Protein AF-A0A354X3B5-F1 (afdb_monomer_lite)

pLDDT: mean 83.53, std 15.25, range [46.75, 98.19]

Sequence (104 aa):
GGLPRVTELFEARNPSNPAVVAEIDGEVSFGKIKRGNQEIMITSKIGEVKKYLVPLSKQILVQENDFIRAGMPLSDGAITPADILAIMGPTAVQEYIVNEVQDV

Radius of gyration: 14.99 Å; chains: 1; bounding box: 32×28×41 Å

Foldseek 3Di:
DPPPQLVCLVVLDDFPFAFDFALAWAFWDWDDQDPQWTWIWGADPVGDIDIDTHHPVWAAPDDGGDTDGGGHTRTDDHHGLVSCCNRVNDVSSVVVSVVSVVVD

Secondary structure (DSSP, 8-state):
--HHHHHHHHTTPPPSSBPPB-SS-EEEEEEEEETTEEEEEEE-TTS-EEEEEEETTSPB---TT-EE-TT-BSBSSBPPHHHHHHHH-HHHHHHHHHHHHHT-

Structure (mmCIF, N/CA/C/O backbone):
data_AF-A0A354X3B5-F1
#
_entry.id   AF-A0A354X3B5-F1
#
loop_
_atom_site.group_PDB
_atom_site.id
_atom_site.type_symbol
_atom_site.label_atom_id
_atom_site.label_alt_id
_atom_site.label_comp_id
_atom_site.label_asym_id
_atom_site.label_entity_id
_atom_site.label_seq_id
_atom_site.pdbx_PDB_ins_code
_atom_site.Cartn_x
_atom_site.Cartn_y
_atom_site.Cartn_z
_atom_site.occupancy
_atom_site.B_iso_or_equiv
_atom_site.auth_seq_id
_atom_site.auth_comp_id
_atom_site.auth_asym_id
_atom_site.auth_atom_id
_atom_site.pdbx_PDB_model_num
ATOM 1 N N . GLY A 1 1 ? 12.916 1.325 -27.350 1.00 46.75 1 GLY A N 1
ATOM 2 C CA . GLY A 1 1 ? 14.194 0.754 -26.880 1.00 46.75 1 GLY A CA 1
ATOM 3 C C . GLY A 1 1 ? 13.881 -0.106 -25.682 1.00 46.75 1 GLY A C 1
ATOM 4 O O . GLY A 1 1 ? 13.621 0.454 -24.633 1.00 46.75 1 GLY A O 1
ATOM 5 N N . GLY A 1 2 ? 13.772 -1.422 -25.882 1.00 53.47 2 GLY A N 1
ATOM 6 C CA . GLY A 1 2 ? 12.956 -2.293 -25.020 1.00 53.47 2 GLY A CA 1
ATOM 7 C C . GLY A 1 2 ? 13.672 -3.462 -24.337 1.00 53.47 2 GLY A C 1
ATOM 8 O O . GLY A 1 2 ? 13.062 -4.153 -23.536 1.00 53.47 2 GLY A O 1
ATOM 9 N N . LEU A 1 3 ? 14.965 -3.689 -24.596 1.00 53.75 3 LEU A N 1
ATOM 10 C CA . LEU A 1 3 ? 15.687 -4.824 -24.000 1.00 53.75 3 LEU A CA 1
ATOM 11 C C . LEU A 1 3 ? 15.942 -4.753 -22.474 1.00 53.75 3 LEU A C 1
ATOM 13 O O . LEU A 1 3 ? 15.973 -5.819 -21.869 1.00 53.75 3 LEU A O 1
ATOM 17 N N . PRO A 1 4 ? 16.118 -3.588 -21.811 1.00 56.62 4 PRO A N 1
ATOM 18 C CA . PRO A 1 4 ? 16.422 -3.572 -20.374 1.00 56.62 4 PRO A CA 1
ATOM 19 C C . PRO A 1 4 ? 15.265 -4.053 -19.483 1.00 56.62 4 PRO A C 1
ATOM 21 O O . PRO A 1 4 ? 15.504 -4.771 -18.518 1.00 56.62 4 PRO A O 1
ATOM 24 N N . ARG A 1 5 ? 14.015 -3.706 -19.829 1.00 57.25 5 ARG A N 1
ATOM 25 C CA . ARG A 1 5 ? 12.820 -4.041 -19.030 1.00 57.25 5 ARG A CA 1
ATOM 26 C C . ARG A 1 5 ? 12.466 -5.526 -19.067 1.00 57.25 5 ARG A C 1
ATOM 28 O O . ARG A 1 5 ? 12.099 -6.091 -18.044 1.00 57.25 5 ARG A O 1
ATOM 35 N N . VAL A 1 6 ? 12.622 -6.169 -20.228 1.00 55.69 6 VAL A N 1
ATOM 36 C CA . VAL A 1 6 ? 12.363 -7.611 -20.373 1.00 55.69 6 VAL A CA 1
ATOM 37 C C . VAL A 1 6 ? 13.306 -8.416 -19.471 1.00 55.69 6 VAL A C 1
ATOM 39 O O . VAL A 1 6 ? 12.876 -9.365 -18.823 1.00 55.69 6 VAL A O 1
ATOM 42 N N . THR A 1 7 ? 14.570 -8.008 -19.347 1.00 55.38 7 THR A N 1
ATOM 43 C CA . THR A 1 7 ? 15.532 -8.672 -18.454 1.00 55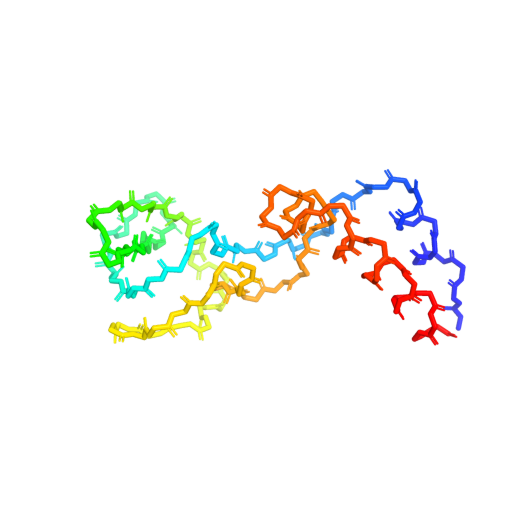.38 7 THR A CA 1
ATOM 44 C C . THR A 1 7 ? 15.170 -8.496 -16.974 1.00 55.38 7 THR A C 1
ATOM 46 O O . THR A 1 7 ? 15.297 -9.443 -16.206 1.00 55.38 7 THR A O 1
ATOM 49 N N . GLU A 1 8 ? 14.656 -7.332 -16.560 1.00 57.28 8 GLU A N 1
ATOM 50 C CA . GLU A 1 8 ? 14.208 -7.096 -15.174 1.00 57.28 8 GLU A CA 1
ATOM 51 C C . GLU A 1 8 ? 13.001 -7.968 -14.780 1.00 57.28 8 GLU A C 1
ATOM 53 O O . GLU A 1 8 ? 12.971 -8.494 -13.664 1.00 57.28 8 GLU A O 1
ATOM 58 N N . LEU A 1 9 ? 12.059 -8.187 -15.710 1.00 58.31 9 LEU A N 1
ATOM 59 C CA . LEU A 1 9 ? 10.908 -9.087 -15.536 1.00 58.31 9 LEU A CA 1
ATOM 60 C C . LEU A 1 9 ? 11.333 -10.551 -15.363 1.00 58.31 9 LEU A C 1
ATOM 62 O O . LEU A 1 9 ? 10.798 -11.249 -14.503 1.00 58.31 9 LEU A O 1
ATOM 66 N N . PHE A 1 10 ? 12.310 -11.013 -16.150 1.00 55.53 10 PHE A N 1
ATOM 67 C CA . PHE A 1 10 ? 12.802 -12.395 -16.092 1.00 55.53 10 PHE A CA 1
ATOM 68 C C . PHE A 1 10 ? 13.780 -12.656 -14.933 1.00 55.53 10 PHE A C 1
ATOM 70 O O . PHE A 1 10 ? 13.884 -13.795 -14.481 1.00 55.53 10 PHE A O 1
ATOM 77 N N . GLU A 1 11 ? 14.465 -11.630 -14.416 1.00 60.28 11 GLU A N 1
ATOM 78 C CA . GLU A 1 11 ? 15.336 -11.744 -13.234 1.00 60.28 11 GLU A CA 1
ATOM 79 C C . GLU A 1 11 ? 14.592 -11.566 -11.895 1.00 60.28 11 GLU A C 1
ATOM 81 O O . GLU A 1 11 ? 15.212 -11.702 -10.839 1.00 60.28 11 GLU A O 1
ATOM 86 N N . ALA A 1 12 ? 13.285 -11.259 -11.913 1.00 55.16 12 ALA A N 1
ATOM 87 C CA . ALA A 1 12 ? 12.482 -10.944 -10.724 1.00 55.16 12 ALA A CA 1
ATOM 88 C C . ALA A 1 12 ? 13.124 -9.860 -9.831 1.00 55.16 12 ALA A C 1
ATOM 90 O O . ALA A 1 12 ? 13.033 -9.903 -8.599 1.00 55.16 12 ALA A O 1
ATOM 91 N N . ARG A 1 13 ? 13.816 -8.886 -10.439 1.00 62.44 13 ARG A N 1
ATOM 92 C CA . ARG A 1 13 ? 14.450 -7.804 -9.680 1.00 62.44 13 ARG A CA 1
ATOM 93 C C . ARG A 1 13 ? 13.382 -6.890 -9.101 1.00 62.44 13 ARG A C 1
ATOM 95 O O . ARG A 1 13 ? 12.494 -6.431 -9.812 1.00 62.44 13 ARG A O 1
ATOM 102 N N . ASN A 1 14 ? 13.505 -6.580 -7.811 1.00 59.78 14 ASN A N 1
ATOM 103 C CA . ASN A 1 14 ? 12.633 -5.591 -7.192 1.00 59.78 14 ASN A CA 1
ATOM 104 C C . ASN A 1 14 ? 12.797 -4.236 -7.902 1.00 59.78 14 ASN A C 1
ATOM 106 O O . ASN A 1 14 ? 13.934 -3.779 -8.070 1.00 59.78 14 ASN A O 1
ATOM 110 N N . PRO A 1 15 ? 11.692 -3.573 -8.287 1.00 63.38 15 PRO A N 1
ATOM 111 C CA . PRO A 1 15 ? 11.751 -2.241 -8.867 1.00 63.38 15 PRO A CA 1
ATOM 112 C C . PRO A 1 15 ? 12.420 -1.274 -7.886 1.00 63.38 15 PRO A C 1
ATOM 114 O O . PRO A 1 15 ? 12.292 -1.416 -6.670 1.00 63.38 15 PRO A O 1
ATOM 117 N N . SER A 1 16 ? 13.113 -0.252 -8.399 1.00 72.69 16 SER A N 1
ATOM 118 C CA . SER A 1 16 ? 13.827 0.719 -7.551 1.00 72.69 16 SER A CA 1
ATOM 119 C C . SER A 1 16 ? 12.901 1.496 -6.603 1.00 72.69 16 SER A C 1
ATOM 121 O O . SER A 1 16 ? 13.361 2.015 -5.589 1.00 72.69 16 SER A O 1
ATOM 123 N N . ASN A 1 17 ? 11.601 1.561 -6.915 1.00 82.50 17 ASN A N 1
ATOM 124 C CA . ASN A 1 17 ? 10.565 2.155 -6.073 1.00 82.50 17 ASN A CA 1
ATOM 125 C C . ASN A 1 17 ? 9.309 1.247 -6.030 1.00 82.50 17 ASN A C 1
ATOM 127 O O . ASN A 1 17 ? 8.393 1.453 -6.829 1.00 82.50 17 ASN A O 1
ATOM 131 N N . PRO A 1 18 ? 9.249 0.236 -5.139 1.00 86.75 18 PRO A N 1
ATOM 132 C CA . PRO A 1 18 ? 8.128 -0.707 -5.074 1.00 86.75 18 PRO A CA 1
ATOM 133 C C . PRO A 1 18 ? 6.926 -0.113 -4.333 1.00 86.75 18 PRO A C 1
ATOM 135 O O . PRO A 1 18 ? 7.089 0.411 -3.231 1.00 86.75 18 PRO A O 1
ATOM 138 N N . ALA A 1 19 ? 5.725 -0.184 -4.896 1.00 92.81 19 ALA A N 1
ATOM 139 C CA . ALA A 1 19 ? 4.510 0.253 -4.208 1.00 92.81 19 ALA A CA 1
ATOM 140 C C . ALA A 1 19 ? 4.227 -0.615 -2.972 1.00 92.81 19 ALA A C 1
ATOM 142 O O . ALA A 1 19 ? 4.484 -1.815 -2.976 1.00 92.81 19 ALA A O 1
ATOM 143 N N . VAL A 1 20 ? 3.664 -0.017 -1.920 1.00 94.50 20 VAL A N 1
ATOM 144 C CA . VAL A 1 20 ? 3.064 -0.794 -0.827 1.00 94.50 20 VAL A CA 1
ATOM 145 C C . VAL A 1 20 ? 1.670 -1.212 -1.273 1.00 94.50 20 VAL A C 1
ATOM 147 O O . VAL A 1 20 ? 0.902 -0.361 -1.713 1.00 94.50 20 VAL A O 1
ATOM 150 N N . VAL A 1 21 ? 1.343 -2.498 -1.183 1.00 94.94 21 VAL A N 1
ATOM 151 C CA . VAL A 1 21 ? 0.123 -3.068 -1.774 1.00 94.94 21 VAL A CA 1
ATOM 152 C C . VAL A 1 21 ? -0.741 -3.694 -0.684 1.00 94.94 21 VAL A C 1
ATOM 154 O O . VAL A 1 21 ? -0.232 -4.290 0.263 1.00 94.94 21 VAL A O 1
ATOM 157 N N . ALA A 1 22 ? -2.056 -3.540 -0.807 1.00 95.38 22 ALA A N 1
ATOM 158 C CA . ALA A 1 22 ? -3.019 -4.172 0.079 1.00 95.38 22 ALA A CA 1
ATOM 159 C C . ALA A 1 22 ? -3.020 -5.694 -0.109 1.00 95.38 22 ALA A C 1
ATOM 161 O O . ALA A 1 22 ? -3.273 -6.185 -1.203 1.00 95.38 22 ALA A O 1
ATOM 162 N N . GLU A 1 23 ? -2.809 -6.453 0.962 1.00 93.56 23 GLU A N 1
ATOM 163 C CA . GLU A 1 23 ? -2.869 -7.920 0.930 1.00 93.56 23 GLU A CA 1
ATOM 164 C C . GLU A 1 23 ? -4.282 -8.475 1.163 1.00 93.56 23 GLU A C 1
ATOM 166 O O . GLU A 1 23 ? -4.508 -9.666 0.973 1.00 93.56 23 GLU A O 1
ATOM 171 N N . ILE A 1 24 ? -5.216 -7.647 1.638 1.00 93.31 24 ILE A N 1
ATOM 172 C CA . ILE A 1 24 ? -6.594 -8.047 1.947 1.00 93.31 24 ILE A CA 1
ATOM 173 C C . ILE A 1 24 ? -7.585 -6.989 1.473 1.00 93.31 24 ILE A C 1
ATOM 175 O O . ILE A 1 24 ? -7.254 -5.806 1.393 1.00 93.31 24 ILE A O 1
ATOM 179 N N . ASP A 1 25 ? -8.814 -7.430 1.221 1.00 95.06 25 ASP A N 1
ATOM 180 C CA . ASP A 1 25 ? -9.954 -6.544 1.015 1.00 95.06 25 ASP A CA 1
ATOM 181 C C . ASP A 1 25 ? -10.376 -5.908 2.343 1.00 95.06 25 ASP A C 1
ATOM 183 O O . ASP A 1 25 ? -10.458 -6.593 3.370 1.00 95.06 25 ASP A O 1
ATOM 187 N N . GLY A 1 26 ? -10.729 -4.625 2.325 1.00 96.88 26 GLY A N 1
ATOM 188 C CA . GLY A 1 26 ? -11.253 -3.979 3.520 1.00 96.88 26 GLY A CA 1
ATOM 189 C C . GLY A 1 26 ? -11.299 -2.463 3.468 1.00 96.88 26 GLY A C 1
ATOM 190 O O . GLY A 1 26 ? -11.058 -1.840 2.437 1.00 96.88 26 GLY A O 1
ATOM 191 N N . GLU A 1 27 ? -11.633 -1.894 4.618 1.00 98.12 27 GLU A N 1
ATOM 192 C CA . GLU A 1 27 ? -11.722 -0.456 4.842 1.00 98.12 27 GLU A CA 1
ATOM 193 C C . GLU A 1 27 ? -10.402 0.092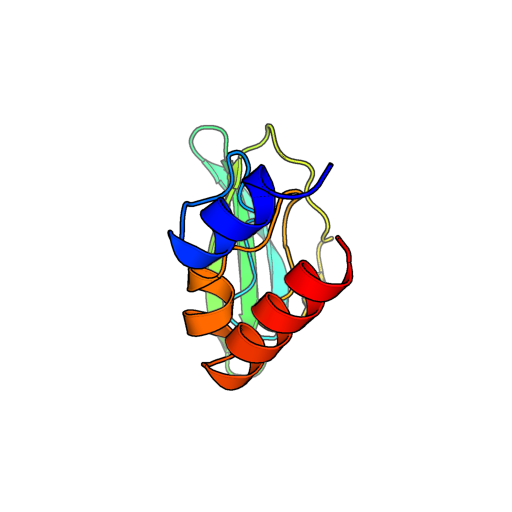 5.390 1.00 98.12 27 GLU A C 1
ATOM 195 O O . GLU A 1 27 ? -9.795 -0.495 6.295 1.00 98.12 27 GLU A O 1
ATOM 200 N N . VAL A 1 28 ? -9.954 1.207 4.821 1.00 98.19 28 VAL A N 1
ATOM 201 C CA . VAL A 1 28 ? -8.702 1.882 5.165 1.00 98.19 28 VAL A CA 1
ATOM 202 C C . VAL A 1 28 ? -8.877 2.749 6.407 1.00 98.19 28 VAL A C 1
ATOM 204 O O . VAL A 1 28 ? -9.816 3.531 6.509 1.00 98.19 28 VAL A O 1
ATOM 207 N N . SER A 1 29 ? -7.908 2.680 7.316 1.00 97.88 29 SER A N 1
ATOM 208 C CA . SER A 1 29 ? -7.760 3.625 8.425 1.00 97.88 29 SER A CA 1
ATOM 209 C C . SER A 1 29 ? -6.304 4.017 8.644 1.00 97.88 29 SER A C 1
ATOM 211 O O . SER A 1 29 ? -5.390 3.218 8.409 1.00 97.88 29 SER A O 1
ATOM 213 N N . PHE A 1 30 ? -6.059 5.243 9.097 1.00 97.19 30 PHE A N 1
ATOM 214 C CA . PHE A 1 30 ? -4.705 5.744 9.310 1.00 97.19 30 PHE A CA 1
ATOM 215 C C . PHE A 1 30 ? -4.291 5.622 10.779 1.00 97.19 30 PHE A C 1
ATOM 217 O O . PHE A 1 30 ? -4.963 6.057 11.714 1.00 97.19 30 PHE A O 1
ATOM 224 N N . GLY A 1 31 ? -3.128 5.013 10.990 1.00 94.88 31 GLY A N 1
ATOM 225 C CA . GLY A 1 31 ? -2.471 4.923 12.285 1.00 94.88 31 GLY A CA 1
ATOM 226 C C . GLY A 1 31 ? -1.539 6.105 12.561 1.00 94.88 31 GLY A C 1
ATOM 227 O O . GLY A 1 31 ? -1.556 7.146 11.903 1.00 94.88 31 GLY A O 1
ATOM 228 N N . LYS A 1 32 ? -0.674 5.937 13.564 1.00 94.75 32 LYS A N 1
ATOM 229 C CA . LYS A 1 32 ? 0.332 6.952 13.912 1.00 94.75 32 LYS A CA 1
ATOM 230 C C . LYS A 1 32 ? 1.540 6.865 12.985 1.00 94.75 32 LYS A C 1
ATOM 232 O O . LYS A 1 32 ? 1.940 5.777 12.577 1.00 94.75 32 LYS A O 1
ATOM 237 N N . ILE A 1 33 ? 2.202 7.999 12.773 1.00 95.56 33 ILE A N 1
ATOM 238 C CA . ILE A 1 33 ? 3.515 8.026 12.127 1.00 95.56 33 ILE A CA 1
ATOM 239 C C . ILE A 1 33 ? 4.537 7.316 13.026 1.00 95.56 33 ILE A C 1
ATOM 241 O O . ILE A 1 33 ? 4.697 7.651 14.203 1.00 95.56 33 ILE A O 1
ATOM 245 N N . LYS A 1 34 ? 5.253 6.339 12.465 1.00 93.56 34 LYS A N 1
ATOM 246 C CA . LYS A 1 34 ? 6.288 5.545 13.136 1.00 93.56 34 LYS A CA 1
ATOM 247 C C . LYS A 1 34 ? 7.573 5.581 12.323 1.00 93.56 34 LYS A C 1
ATOM 249 O O . LYS A 1 34 ? 7.638 5.036 11.225 1.00 93.56 34 LYS A O 1
ATOM 254 N N . ARG A 1 35 ? 8.621 6.189 12.892 1.00 93.06 35 ARG A N 1
ATOM 255 C CA . ARG A 1 35 ? 9.977 6.220 12.306 1.00 93.06 35 ARG A CA 1
ATOM 256 C C . ARG A 1 35 ? 9.989 6.684 10.836 1.00 93.06 35 ARG A C 1
ATOM 258 O O . ARG A 1 35 ? 10.627 6.059 10.001 1.00 93.06 35 ARG A O 1
ATOM 265 N N . GLY A 1 36 ? 9.250 7.751 10.527 1.00 93.56 36 GLY A N 1
ATOM 266 C CA . GLY A 1 36 ? 9.171 8.303 9.167 1.00 93.56 36 GLY A CA 1
ATOM 267 C C . GLY A 1 36 ? 8.223 7.566 8.214 1.00 93.56 36 GLY A C 1
ATOM 268 O O . GLY A 1 36 ? 8.191 7.895 7.033 1.00 93.56 36 GLY A O 1
ATOM 269 N N . ASN A 1 37 ? 7.437 6.609 8.713 1.00 96.25 37 ASN A N 1
ATOM 270 C CA . ASN A 1 37 ? 6.397 5.927 7.947 1.00 96.25 37 ASN A CA 1
ATOM 271 C C . ASN A 1 37 ? 5.016 6.286 8.491 1.00 96.25 37 ASN A C 1
ATOM 273 O O . ASN A 1 37 ? 4.821 6.301 9.708 1.00 96.25 37 ASN A O 1
ATOM 277 N N . GLN A 1 38 ? 4.062 6.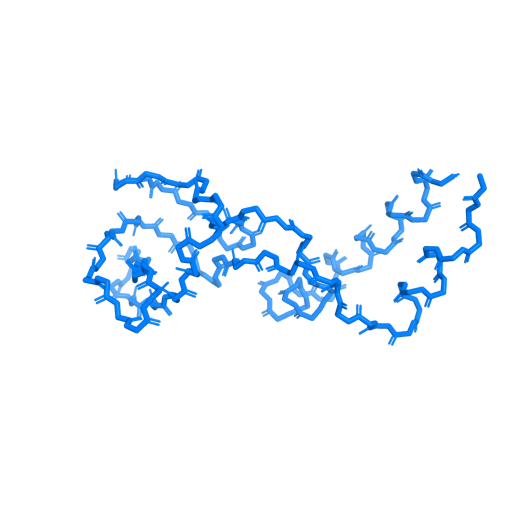524 7.603 1.00 97.12 38 GLN A N 1
ATOM 278 C CA . GLN A 1 38 ? 2.644 6.550 7.917 1.00 97.12 38 GLN A CA 1
ATOM 279 C C . GLN A 1 38 ? 2.144 5.108 8.068 1.00 97.12 38 GLN A C 1
ATOM 281 O O . GLN A 1 38 ? 2.336 4.280 7.179 1.00 97.12 38 GLN A O 1
ATOM 286 N N . GLU A 1 39 ? 1.523 4.790 9.203 1.00 97.56 39 GLU A N 1
ATOM 287 C CA . GLU A 1 39 ? 0.836 3.509 9.381 1.00 97.56 39 GLU A CA 1
ATOM 288 C C . GLU A 1 39 ? -0.532 3.584 8.695 1.00 97.56 39 GLU A C 1
ATOM 290 O O . GLU A 1 39 ? -1.302 4.510 8.954 1.00 97.56 39 GLU A O 1
ATOM 295 N N . ILE A 1 40 ? -0.821 2.619 7.827 1.00 97.75 40 ILE A N 1
ATOM 296 C CA . ILE A 1 40 ? -2.125 2.412 7.192 1.00 97.75 40 ILE A CA 1
ATOM 297 C C . ILE A 1 40 ? -2.622 1.036 7.627 1.00 97.75 40 ILE A C 1
ATOM 299 O O . ILE A 1 40 ? -1.856 0.074 7.634 1.00 97.75 40 ILE A O 1
ATOM 303 N N . MET A 1 41 ? -3.882 0.928 8.021 1.00 97.88 41 MET A N 1
ATOM 304 C CA . MET A 1 41 ? -4.504 -0.323 8.441 1.00 97.88 41 MET A CA 1
ATOM 305 C C . MET A 1 41 ? -5.696 -0.624 7.545 1.00 97.88 41 MET A C 1
ATOM 307 O O . MET A 1 41 ? -6.510 0.258 7.291 1.00 97.88 41 MET A O 1
ATOM 311 N N . ILE A 1 42 ? -5.809 -1.868 7.098 1.00 97.88 42 ILE A N 1
ATOM 312 C CA . ILE A 1 42 ? -6.966 -2.355 6.348 1.00 97.88 42 ILE A CA 1
ATOM 313 C C . ILE A 1 42 ? -7.726 -3.312 7.248 1.00 97.88 42 ILE A C 1
ATOM 315 O O . ILE A 1 42 ? -7.134 -4.272 7.748 1.00 97.88 42 ILE A O 1
ATOM 319 N N . THR A 1 43 ? -9.016 -3.051 7.442 1.00 97.56 43 THR A N 1
ATOM 320 C CA . THR A 1 43 ? -9.913 -3.908 8.221 1.00 97.56 43 THR A CA 1
ATOM 321 C C . THR A 1 43 ? -10.883 -4.625 7.292 1.00 97.56 43 THR A C 1
ATOM 323 O O . THR A 1 43 ? -11.709 -3.995 6.632 1.00 97.56 43 THR A O 1
ATOM 326 N N . SER A 1 44 ? -10.795 -5.951 7.239 1.00 95.44 44 SER A N 1
ATOM 327 C CA . SER A 1 44 ? -11.718 -6.792 6.477 1.00 95.44 44 SER A CA 1
ATOM 328 C C . SER A 1 44 ? -13.086 -6.882 7.159 1.00 95.44 44 SER A C 1
ATOM 330 O O . SER A 1 44 ? -13.217 -6.725 8.373 1.00 95.44 44 SER A O 1
ATOM 332 N N . LYS A 1 45 ? -14.120 -7.240 6.390 1.00 90.56 45 LYS A N 1
ATOM 333 C CA . LYS A 1 45 ? -15.496 -7.444 6.887 1.00 90.56 45 LYS A CA 1
ATOM 334 C C . LYS A 1 45 ? -15.610 -8.532 7.959 1.00 90.56 45 LYS A C 1
ATOM 336 O O . LYS A 1 45 ? -16.566 -8.527 8.725 1.00 90.56 45 LYS A O 1
ATOM 341 N N . ILE A 1 46 ? -14.652 -9.459 8.008 1.00 92.31 46 ILE A N 1
ATOM 342 C CA . ILE A 1 46 ? -14.578 -10.520 9.026 1.00 92.31 46 ILE A CA 1
ATOM 343 C C . ILE A 1 46 ? -13.766 -10.111 10.270 1.00 92.31 46 ILE A C 1
ATOM 345 O O . ILE A 1 46 ? -13.568 -10.931 11.162 1.00 92.31 46 ILE A O 1
ATOM 349 N N . GLY A 1 47 ? -13.299 -8.859 10.343 1.00 91.00 47 GLY A N 1
ATOM 350 C CA . GLY A 1 47 ? -12.558 -8.309 11.484 1.00 91.00 47 GLY A CA 1
ATOM 351 C C . GLY A 1 47 ? -11.044 -8.542 11.456 1.00 91.00 47 GLY A C 1
ATOM 352 O O . GLY A 1 47 ? -10.360 -8.173 12.409 1.00 91.00 47 GLY A O 1
ATOM 353 N N . GLU A 1 48 ? -10.499 -9.132 10.389 1.00 94.56 48 GLU A N 1
ATOM 354 C CA . GLU A 1 48 ? -9.047 -9.219 10.194 1.00 94.56 48 GLU A CA 1
ATOM 355 C C . GLU A 1 48 ? -8.468 -7.824 9.922 1.00 94.56 48 GLU A C 1
ATOM 357 O O . GLU A 1 48 ? -8.988 -7.093 9.080 1.00 94.56 48 GLU A O 1
ATOM 362 N N . VAL A 1 49 ? -7.384 -7.465 10.617 1.00 96.06 49 VAL A N 1
ATOM 363 C CA . VAL A 1 49 ? -6.699 -6.177 10.446 1.00 96.06 49 VAL A CA 1
ATOM 364 C C . VAL A 1 49 ? -5.264 -6.412 9.998 1.00 96.06 49 VAL A C 1
ATOM 366 O O . VAL A 1 49 ? -4.472 -6.996 10.742 1.00 96.06 49 VAL A O 1
ATOM 369 N N . LYS A 1 50 ? -4.897 -5.883 8.828 1.00 95.75 50 LYS A N 1
ATOM 370 C CA . LYS A 1 50 ? -3.500 -5.822 8.370 1.00 95.75 50 LYS A CA 1
ATOM 371 C C . LYS A 1 50 ? -2.962 -4.406 8.428 1.00 95.75 50 LYS A C 1
ATOM 373 O O . LYS A 1 50 ? -3.686 -3.451 8.167 1.00 95.75 50 LYS A O 1
ATOM 378 N N . LYS A 1 51 ? -1.683 -4.278 8.783 1.00 96.56 51 LYS A N 1
ATOM 379 C CA . LYS A 1 51 ? -0.997 -2.994 8.949 1.00 96.56 51 LYS A CA 1
ATOM 380 C C . LYS A 1 51 ? 0.145 -2.879 7.960 1.00 96.56 51 LYS A C 1
ATOM 382 O O . LYS A 1 51 ? 0.944 -3.799 7.827 1.00 96.56 51 LYS A O 1
ATOM 387 N N . TYR A 1 52 ? 0.256 -1.706 7.368 1.00 96.06 52 TYR A N 1
ATOM 388 C CA . TYR A 1 52 ? 1.230 -1.365 6.352 1.00 96.06 52 TYR A CA 1
ATOM 389 C C . TYR A 1 52 ? 1.962 -0.104 6.795 1.00 96.06 52 TYR A C 1
ATOM 391 O O . TYR A 1 52 ? 1.357 0.829 7.326 1.00 96.06 52 TYR A O 1
ATOM 399 N N . LEU A 1 53 ? 3.277 -0.076 6.601 1.00 96.31 53 LEU A N 1
ATOM 400 C CA . LEU A 1 53 ? 4.094 1.104 6.858 1.00 96.31 53 LEU A CA 1
ATOM 401 C C . LEU A 1 53 ? 4.466 1.719 5.515 1.00 96.31 53 LEU A C 1
ATOM 403 O O . LEU A 1 53 ? 5.292 1.169 4.791 1.00 96.31 53 LEU A O 1
ATOM 407 N N . VAL A 1 54 ? 3.856 2.854 5.193 1.00 96.12 54 VAL A N 1
ATOM 408 C CA . VAL A 1 54 ? 4.152 3.597 3.969 1.00 96.12 54 VAL A CA 1
ATOM 409 C C . VAL A 1 54 ? 5.132 4.722 4.301 1.00 96.12 54 VAL A C 1
ATOM 411 O O . VAL A 1 54 ? 4.805 5.570 5.133 1.00 96.12 54 VAL A O 1
ATOM 414 N N . PRO A 1 55 ? 6.333 4.767 3.699 1.00 95.81 55 PRO A N 1
ATOM 415 C CA . PRO A 1 55 ? 7.267 5.869 3.914 1.00 95.81 55 PRO A CA 1
ATOM 416 C C . PRO A 1 55 ? 6.635 7.218 3.571 1.00 95.81 55 PRO A C 1
ATOM 418 O O . PRO A 1 55 ? 6.003 7.352 2.528 1.00 95.81 55 PRO A O 1
ATOM 421 N N . LEU A 1 56 ? 6.856 8.243 4.398 1.00 93.31 56 LEU A N 1
ATOM 422 C CA . LEU A 1 56 ? 6.326 9.595 4.151 1.00 93.31 56 LEU A CA 1
ATOM 423 C C . LEU A 1 56 ? 6.904 10.263 2.894 1.00 93.31 56 LEU A C 1
ATOM 425 O O . LEU A 1 56 ? 6.373 11.266 2.431 1.00 93.31 56 LEU A O 1
ATOM 429 N N . SER A 1 57 ? 8.000 9.729 2.349 1.00 93.12 57 SER A N 1
ATOM 430 C CA . SER A 1 57 ? 8.561 10.164 1.068 1.00 93.12 57 SER A CA 1
ATOM 431 C C . SER A 1 57 ? 7.749 9.687 -0.139 1.00 93.12 57 SER A C 1
ATOM 433 O O . SER A 1 57 ? 8.031 10.126 -1.249 1.00 93.12 57 SER A O 1
ATOM 435 N N . LYS A 1 58 ? 6.798 8.767 0.061 1.00 94.19 58 LYS A N 1
ATOM 436 C CA . LYS A 1 58 ? 5.910 8.250 -0.979 1.00 94.19 58 LYS A CA 1
ATOM 437 C C . LYS A 1 58 ? 4.578 8.976 -0.974 1.00 94.19 58 LYS A C 1
ATOM 439 O O . LYS A 1 58 ? 4.076 9.379 0.076 1.00 94.19 58 LYS A O 1
ATOM 444 N N . GLN A 1 59 ? 3.981 9.092 -2.150 1.00 95.62 59 GLN A N 1
ATOM 445 C CA . GLN A 1 59 ? 2.622 9.579 -2.286 1.00 95.62 59 GLN A CA 1
ATOM 446 C C . GLN A 1 59 ? 1.652 8.461 -1.895 1.00 95.62 59 GLN A C 1
ATOM 448 O O . GLN A 1 59 ? 1.646 7.390 -2.496 1.00 95.62 59 GLN A O 1
ATOM 453 N N . ILE A 1 60 ? 0.815 8.722 -0.891 1.00 96.19 60 ILE A N 1
ATOM 454 C CA . ILE A 1 60 ? -0.275 7.825 -0.495 1.00 96.19 60 ILE A CA 1
ATOM 455 C C . ILE A 1 60 ? -1.437 8.006 -1.478 1.00 96.19 60 ILE A C 1
ATOM 457 O O . ILE A 1 60 ? -1.808 9.136 -1.798 1.00 96.19 60 ILE A O 1
ATOM 461 N N . LEU A 1 61 ? -1.984 6.894 -1.971 1.00 96.56 61 LEU A N 1
ATOM 462 C CA . LEU A 1 61 ? -3.018 6.868 -3.016 1.00 96.56 61 LEU A CA 1
ATOM 463 C C . LEU A 1 61 ? -4.435 6.606 -2.481 1.00 96.56 61 LEU A C 1
ATOM 465 O O . LEU A 1 61 ? -5.386 6.623 -3.255 1.00 96.56 61 LEU A O 1
ATOM 469 N N . VAL A 1 62 ? -4.571 6.365 -1.176 1.00 96.62 62 VAL A N 1
ATOM 470 C CA . VAL A 1 62 ? -5.831 6.016 -0.500 1.00 96.62 62 VAL A CA 1
ATOM 471 C C . VAL A 1 62 ? -6.215 7.056 0.552 1.00 96.62 62 VAL A C 1
ATOM 473 O O . VAL A 1 62 ? -5.357 7.791 1.049 1.00 96.62 62 VAL A O 1
ATOM 476 N N . GLN A 1 63 ? -7.494 7.100 0.912 1.00 96.75 63 GLN A N 1
ATOM 477 C CA . GLN A 1 63 ? -8.060 7.971 1.943 1.00 96.75 63 GLN A CA 1
ATOM 478 C C . GLN A 1 63 ? -8.670 7.167 3.100 1.00 96.75 63 GLN A C 1
ATOM 480 O O . GLN A 1 63 ? -8.871 5.957 3.018 1.00 96.75 63 GLN A O 1
ATOM 485 N N . GLU A 1 64 ? -8.925 7.842 4.223 1.00 96.06 64 GLU A N 1
ATOM 486 C CA . GLU A 1 64 ? -9.610 7.242 5.373 1.00 96.06 64 GLU A CA 1
ATOM 487 C C . GLU A 1 64 ? -11.025 6.793 4.969 1.00 96.06 64 GLU A C 1
ATOM 489 O O . GLU A 1 64 ? -11.771 7.570 4.370 1.00 96.06 64 GLU A O 1
ATOM 494 N N . ASN A 1 65 ? -11.416 5.582 5.369 1.00 96.62 65 ASN A N 1
ATOM 495 C CA . ASN A 1 65 ? -12.684 4.917 5.039 1.00 96.62 65 ASN A CA 1
ATOM 496 C C . ASN A 1 65 ? -12.835 4.479 3.570 1.00 96.62 65 ASN A C 1
ATOM 498 O O . ASN A 1 65 ? -13.913 4.033 3.168 1.00 96.62 65 ASN A O 1
ATOM 502 N N . ASP A 1 66 ? -11.777 4.555 2.755 1.00 97.62 66 ASP A N 1
ATOM 503 C CA . ASP A 1 66 ? -11.810 3.945 1.426 1.00 97.62 66 ASP A CA 1
ATOM 504 C C . ASP A 1 66 ? -11.954 2.427 1.547 1.00 97.62 66 ASP A C 1
ATOM 506 O O . ASP A 1 66 ? -11.262 1.777 2.334 1.00 97.62 66 ASP A O 1
ATOM 510 N N . PHE A 1 67 ? -12.821 1.844 0.719 1.00 96.19 67 PHE A N 1
ATOM 511 C CA . PHE A 1 67 ? -12.862 0.399 0.538 1.00 96.19 67 PHE A CA 1
ATOM 512 C C . PHE A 1 67 ? -11.931 0.002 -0.605 1.00 96.19 67 PHE A C 1
ATOM 514 O O . PHE A 1 67 ? -12.160 0.371 -1.759 1.00 96.19 67 PHE A O 1
ATOM 521 N N . ILE A 1 68 ? -10.914 -0.794 -0.294 1.00 95.62 68 ILE A N 1
ATOM 522 C CA . ILE A 1 68 ? -9.929 -1.270 -1.265 1.00 95.62 68 ILE A CA 1
ATOM 523 C C . ILE A 1 68 ? -9.909 -2.791 -1.334 1.00 95.62 68 ILE A C 1
ATOM 525 O O . ILE A 1 68 ? -10.308 -3.490 -0.401 1.00 95.62 68 ILE A O 1
ATOM 529 N N . ARG A 1 69 ? -9.455 -3.298 -2.479 1.00 94.19 69 ARG A N 1
ATOM 530 C CA . ARG A 1 69 ? -9.290 -4.727 -2.734 1.00 94.19 69 ARG A CA 1
ATOM 531 C C . ARG A 1 69 ? -7.835 -5.146 -2.563 1.00 94.19 69 ARG A C 1
ATOM 533 O O . ARG A 1 69 ? -6.924 -4.346 -2.786 1.00 94.19 69 ARG A O 1
ATOM 540 N N . ALA A 1 70 ? -7.628 -6.414 -2.244 1.00 90.94 70 ALA A N 1
ATOM 541 C CA . ALA A 1 70 ? -6.333 -7.062 -2.306 1.00 90.94 70 ALA A CA 1
ATOM 542 C C . ALA A 1 70 ? -5.710 -6.851 -3.699 1.00 90.94 70 ALA A C 1
ATOM 544 O O . ALA A 1 70 ? -6.377 -6.977 -4.728 1.00 90.94 70 ALA A O 1
ATOM 545 N N . GLY A 1 71 ? -4.435 -6.475 -3.724 1.00 88.94 71 GLY A N 1
ATOM 546 C CA . GLY A 1 71 ? -3.687 -6.122 -4.929 1.00 88.94 71 GLY A CA 1
ATOM 547 C C . GLY A 1 71 ? -3.735 -4.634 -5.286 1.00 88.94 71 GLY A C 1
ATOM 548 O O . GLY A 1 71 ? -2.974 -4.203 -6.150 1.00 88.94 71 GLY A O 1
ATOM 549 N N . MET A 1 72 ? -4.566 -3.816 -4.625 1.00 93.12 72 MET A N 1
ATOM 550 C CA . MET A 1 72 ? -4.569 -2.368 -4.861 1.00 93.12 72 MET A CA 1
ATOM 551 C C . MET A 1 72 ? -3.368 -1.678 -4.189 1.00 93.12 72 MET A C 1
ATOM 553 O O . MET A 1 72 ? -3.066 -1.959 -3.024 1.00 93.12 72 MET A O 1
ATOM 557 N N . PRO A 1 73 ? -2.691 -0.745 -4.882 1.00 94.88 73 PRO A N 1
ATOM 558 C CA . PRO A 1 73 ? -1.569 -0.006 -4.319 1.00 94.88 73 PRO A CA 1
ATOM 559 C C . PRO A 1 73 ? -2.040 1.047 -3.304 1.00 94.88 73 PRO A C 1
ATOM 561 O O . PRO A 1 73 ? -2.932 1.848 -3.574 1.00 94.88 73 PRO A O 1
ATOM 564 N N . LEU A 1 74 ? -1.393 1.072 -2.140 1.00 96.19 74 LEU A N 1
ATOM 565 C CA . LEU A 1 74 ? -1.555 2.087 -1.093 1.00 96.19 74 LEU A CA 1
ATOM 566 C C . LEU A 1 74 ? -0.671 3.314 -1.334 1.00 96.19 74 LEU A C 1
ATOM 568 O O . LEU A 1 74 ? -0.965 4.402 -0.836 1.00 96.19 74 LEU A O 1
ATOM 572 N N . SER A 1 75 ? 0.425 3.138 -2.072 1.00 96.62 75 SER A N 1
ATOM 573 C CA . SER A 1 75 ? 1.381 4.192 -2.408 1.00 96.62 75 SER A CA 1
ATOM 574 C C . SER A 1 75 ? 1.767 4.159 -3.880 1.00 96.62 75 SER A C 1
ATOM 576 O O . SER A 1 75 ? 1.586 3.145 -4.552 1.00 96.62 75 SER A O 1
ATOM 578 N N . ASP A 1 76 ? 2.387 5.234 -4.356 1.00 93.00 76 ASP A N 1
ATOM 579 C CA . ASP A 1 76 ? 3.063 5.239 -5.649 1.00 93.00 76 ASP A CA 1
ATOM 580 C C . ASP A 1 76 ? 4.202 4.202 -5.721 1.00 93.00 76 ASP A C 1
ATOM 582 O O . ASP A 1 76 ? 4.742 3.737 -4.704 1.00 93.00 76 ASP A O 1
ATOM 586 N N . GLY A 1 77 ? 4.566 3.850 -6.955 1.00 89.06 77 GLY A N 1
ATOM 587 C CA . GLY A 1 77 ? 5.590 2.861 -7.276 1.00 89.06 77 GLY A CA 1
ATOM 588 C C . GLY A 1 77 ? 5.062 1.727 -8.152 1.00 89.06 77 GLY A C 1
ATOM 589 O O . GLY A 1 77 ? 3.876 1.658 -8.467 1.00 89.06 77 GLY A O 1
ATOM 590 N N . ALA A 1 78 ? 5.962 0.834 -8.554 1.00 87.38 78 ALA A N 1
ATOM 591 C CA . ALA A 1 78 ? 5.594 -0.371 -9.293 1.00 87.38 78 ALA A CA 1
ATOM 592 C C . ALA A 1 78 ? 5.212 -1.494 -8.320 1.00 87.38 78 ALA A C 1
ATOM 594 O O . ALA A 1 78 ? 5.885 -1.688 -7.307 1.00 87.38 78 ALA A O 1
ATOM 595 N N . ILE A 1 79 ? 4.151 -2.238 -8.626 1.00 84.88 79 ILE A N 1
ATOM 596 C CA . ILE A 1 79 ? 3.793 -3.445 -7.872 1.00 84.88 79 ILE A CA 1
ATOM 597 C C . ILE A 1 79 ? 4.808 -4.533 -8.223 1.00 84.88 79 ILE A C 1
ATOM 599 O O . ILE A 1 79 ? 5.116 -4.733 -9.398 1.00 84.88 79 ILE A O 1
ATOM 603 N N . THR A 1 80 ? 5.361 -5.219 -7.224 1.00 82.38 80 THR A N 1
ATOM 604 C CA . THR A 1 80 ? 6.365 -6.251 -7.498 1.00 82.38 80 THR A CA 1
ATOM 605 C C . THR A 1 80 ? 5.696 -7.552 -7.955 1.00 82.38 80 THR A C 1
ATOM 607 O O . THR A 1 80 ? 4.625 -7.900 -7.452 1.00 82.38 80 THR A O 1
ATOM 610 N N . PRO A 1 81 ? 6.323 -8.339 -8.850 1.00 79.75 81 PRO A N 1
ATOM 611 C CA . PRO A 1 81 ? 5.811 -9.663 -9.207 1.00 79.75 81 PRO A CA 1
ATOM 612 C C . PRO A 1 81 ? 5.628 -10.588 -7.995 1.00 79.75 81 PRO A C 1
ATOM 614 O O . PRO A 1 81 ? 4.730 -11.425 -7.993 1.00 79.75 81 PRO A O 1
ATOM 617 N N . ALA A 1 82 ? 6.454 -10.426 -6.954 1.00 80.25 82 ALA A N 1
ATOM 618 C CA . ALA A 1 82 ? 6.339 -11.176 -5.706 1.00 80.25 82 ALA A CA 1
ATOM 619 C C . ALA A 1 82 ? 5.060 -10.817 -4.933 1.00 80.25 82 ALA A C 1
ATOM 621 O O . ALA A 1 82 ? 4.376 -11.718 -4.451 1.00 80.25 82 ALA A O 1
ATOM 622 N N . ASP A 1 83 ? 4.704 -9.531 -4.872 1.00 82.50 83 ASP A N 1
ATOM 623 C CA . ASP A 1 83 ? 3.454 -9.083 -4.251 1.00 82.50 83 ASP A CA 1
ATOM 624 C C . ASP A 1 83 ? 2.246 -9.578 -5.050 1.00 82.50 83 ASP A C 1
ATOM 626 O O . ASP A 1 83 ? 1.299 -10.109 -4.474 1.00 82.50 83 ASP A O 1
ATOM 630 N N . ILE A 1 84 ? 2.299 -9.500 -6.385 1.00 81.06 84 ILE A N 1
ATOM 631 C CA . ILE A 1 84 ? 1.241 -10.047 -7.251 1.00 81.06 84 ILE A CA 1
ATOM 632 C C . ILE A 1 84 ? 1.089 -11.551 -7.003 1.00 81.06 84 ILE A C 1
ATOM 634 O O . ILE 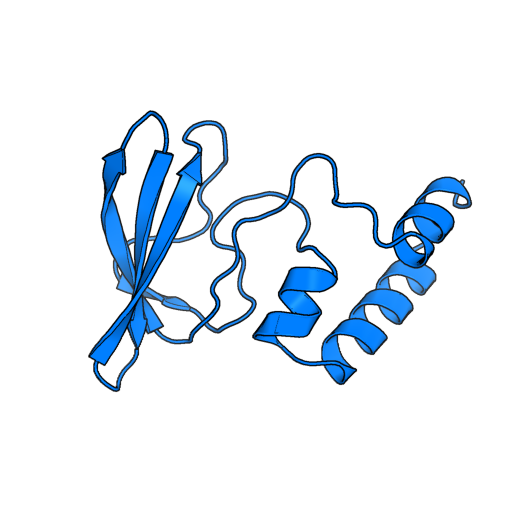A 1 84 ? -0.029 -12.037 -6.841 1.00 81.06 84 ILE A O 1
ATOM 638 N N . LEU A 1 85 ? 2.198 -12.290 -6.904 1.00 78.25 85 LEU A N 1
ATOM 639 C CA . LEU A 1 85 ? 2.172 -13.730 -6.646 1.00 78.25 85 LEU A CA 1
ATOM 640 C C . LEU A 1 85 ? 1.547 -14.053 -5.293 1.00 78.25 85 LEU A C 1
ATOM 642 O O . LEU A 1 85 ? 0.710 -14.950 -5.206 1.00 78.25 85 LEU A O 1
ATOM 646 N N . ALA A 1 86 ? 1.966 -13.339 -4.250 1.00 80.50 86 ALA A N 1
ATOM 647 C CA . ALA A 1 86 ? 1.531 -13.586 -2.883 1.00 80.50 86 ALA A CA 1
ATOM 648 C C . ALA A 1 86 ? 0.061 -13.205 -2.658 1.00 80.50 86 ALA A C 1
ATOM 650 O O . ALA A 1 86 ? -0.626 -13.871 -1.885 1.00 80.50 86 ALA A O 1
ATOM 651 N N . ILE A 1 87 ? -0.415 -12.153 -3.328 1.00 81.00 87 ILE A N 1
ATOM 652 C CA . ILE A 1 87 ? -1.727 -11.550 -3.071 1.00 81.00 87 ILE A CA 1
ATOM 653 C C . ILE A 1 87 ? -2.778 -12.025 -4.079 1.00 81.00 87 ILE A C 1
ATOM 655 O O . ILE A 1 87 ? -3.895 -12.367 -3.697 1.00 81.00 87 ILE A O 1
ATOM 659 N N . MET A 1 88 ? -2.434 -12.048 -5.368 1.00 76.69 88 MET A N 1
ATOM 660 C CA . MET A 1 88 ? -3.366 -12.323 -6.471 1.00 76.69 88 MET A CA 1
ATOM 661 C C . MET A 1 88 ? -3.196 -13.734 -7.057 1.00 76.69 88 MET A C 1
ATOM 663 O O . MET A 1 88 ? -4.058 -14.210 -7.796 1.00 76.69 88 MET A O 1
ATOM 667 N N . GLY A 1 89 ? -2.108 -14.425 -6.709 1.00 77.44 89 GLY A N 1
ATOM 668 C CA . GLY A 1 89 ? -1.828 -15.787 -7.144 1.00 77.44 89 GLY A CA 1
ATOM 669 C C . GLY A 1 89 ? -1.119 -15.883 -8.503 1.00 77.44 89 GLY A C 1
ATOM 670 O O . GLY A 1 89 ? -0.895 -14.887 -9.193 1.00 77.44 89 GLY A O 1
ATOM 671 N N . PRO A 1 90 ? -0.746 -17.106 -8.918 1.00 71.50 90 PRO A N 1
ATOM 672 C CA . PRO A 1 90 ? 0.154 -17.331 -10.051 1.00 71.50 90 PRO A CA 1
ATOM 673 C C . PRO A 1 90 ? -0.428 -16.904 -11.406 1.00 71.50 90 PRO A C 1
ATOM 675 O O . PRO A 1 90 ? 0.319 -16.463 -12.276 1.00 71.50 90 PRO A O 1
ATOM 678 N N . THR A 1 91 ? -1.750 -16.988 -11.590 1.00 72.69 91 THR A N 1
ATOM 679 C CA . THR A 1 91 ? -2.416 -16.562 -12.833 1.00 72.69 91 THR A CA 1
ATOM 680 C C . THR A 1 91 ? -2.273 -15.057 -13.064 1.00 72.69 91 THR A C 1
ATOM 682 O O . THR A 1 91 ? -1.933 -14.642 -14.168 1.00 72.69 91 THR A O 1
ATOM 685 N N . ALA A 1 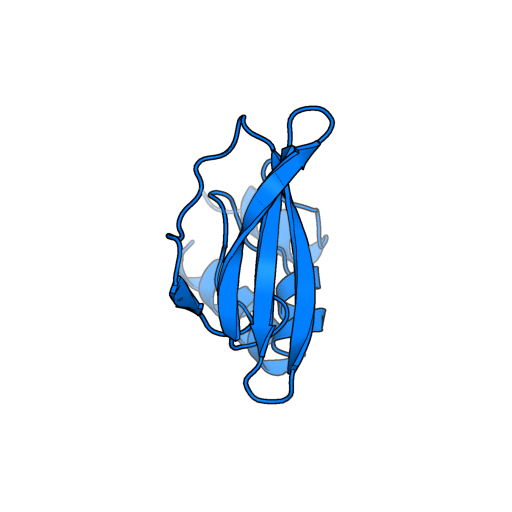92 ? -2.443 -14.245 -12.016 1.00 71.50 92 ALA A N 1
ATOM 686 C CA . ALA A 1 92 ? -2.307 -12.791 -12.104 1.00 71.50 92 ALA A CA 1
ATOM 687 C C . ALA A 1 92 ? -0.863 -12.358 -12.406 1.00 71.50 92 ALA A C 1
ATOM 689 O O . ALA A 1 92 ? -0.637 -11.402 -13.143 1.00 71.50 92 ALA A O 1
ATOM 690 N N . VAL A 1 93 ? 0.129 -13.095 -11.894 1.00 74.81 93 VAL A N 1
ATOM 691 C CA . VAL A 1 93 ? 1.547 -12.865 -12.220 1.00 74.81 93 VAL A CA 1
ATOM 692 C C . VAL A 1 93 ? 1.827 -13.146 -13.689 1.00 74.81 93 VAL A C 1
ATOM 694 O O . VAL A 1 93 ? 2.536 -12.383 -14.338 1.00 74.81 93 VAL A O 1
ATOM 697 N N . GLN A 1 94 ? 1.271 -14.232 -14.228 1.00 66.31 94 GLN A N 1
ATOM 698 C CA . GLN A 1 94 ? 1.452 -14.582 -15.633 1.00 66.31 94 GLN A CA 1
ATOM 699 C C . GLN A 1 94 ? 0.855 -13.511 -16.555 1.00 66.31 94 GLN A C 1
ATOM 701 O O . GLN A 1 94 ? 1.505 -13.114 -17.519 1.00 66.31 94 GLN A O 1
ATOM 706 N N . GLU A 1 95 ? -0.345 -13.015 -16.243 1.00 73.31 95 GLU A N 1
ATOM 707 C CA . GLU A 1 95 ? -0.955 -11.896 -16.971 1.00 73.31 95 GLU A CA 1
ATOM 708 C C . GLU A 1 95 ? -0.120 -10.617 -16.856 1.00 73.31 95 GLU A C 1
ATOM 710 O O . GLU A 1 95 ? 0.112 -9.955 -17.866 1.00 73.31 95 GLU A O 1
ATOM 715 N N . TYR A 1 96 ? 0.393 -10.301 -15.662 1.00 70.38 96 TYR A N 1
ATOM 716 C CA . TYR A 1 96 ? 1.268 -9.147 -15.447 1.00 70.38 96 TYR A CA 1
ATOM 717 C C . TYR A 1 96 ? 2.525 -9.206 -16.325 1.00 70.38 96 TYR A C 1
ATOM 719 O O . TYR A 1 96 ? 2.834 -8.241 -17.019 1.00 70.38 96 TYR A O 1
ATOM 727 N N . ILE A 1 97 ? 3.206 -10.357 -16.363 1.00 68.88 97 ILE A N 1
ATOM 728 C CA . ILE A 1 97 ? 4.400 -10.555 -17.197 1.00 68.88 97 ILE A CA 1
ATOM 729 C C . ILE A 1 97 ? 4.057 -10.418 -18.686 1.00 68.88 97 ILE A C 1
ATOM 731 O O . ILE A 1 97 ? 4.810 -9.795 -19.430 1.00 68.88 97 ILE A O 1
ATOM 735 N N . VAL A 1 98 ? 2.933 -10.983 -19.139 1.00 73.00 98 VAL A N 1
ATOM 736 C CA . VAL A 1 98 ? 2.525 -10.903 -20.552 1.00 73.00 98 VAL A CA 1
ATOM 737 C C . VAL A 1 98 ? 2.186 -9.468 -20.953 1.00 73.00 98 VAL A C 1
ATOM 739 O O . VAL A 1 98 ? 2.634 -9.028 -22.010 1.00 73.00 98 VAL A O 1
ATOM 742 N N . ASN A 1 99 ? 1.434 -8.740 -20.127 1.00 70.62 99 ASN A N 1
ATOM 743 C CA . ASN A 1 99 ? 1.053 -7.355 -20.407 1.00 70.62 99 ASN A CA 1
ATOM 744 C C . ASN A 1 99 ? 2.278 -6.434 -20.439 1.00 70.62 99 ASN A C 1
ATOM 746 O O . ASN A 1 99 ? 2.445 -5.681 -21.393 1.00 70.62 99 ASN A O 1
ATOM 750 N N . GLU A 1 100 ? 3.186 -6.559 -19.468 1.00 66.50 100 GLU A N 1
ATOM 751 C CA . GLU A 1 100 ? 4.425 -5.772 -19.447 1.00 66.50 100 GLU A CA 1
ATOM 752 C C . GLU A 1 100 ? 5.343 -6.066 -20.641 1.00 66.50 100 GLU A C 1
ATOM 754 O O . GLU A 1 100 ? 6.080 -5.188 -21.068 1.00 66.50 100 GLU A O 1
ATOM 759 N N . VAL A 1 101 ? 5.310 -7.276 -21.210 1.00 63.34 101 VAL A N 1
ATOM 760 C CA . VAL A 1 101 ? 6.058 -7.597 -22.439 1.00 63.34 101 VAL A CA 1
ATOM 761 C C . VAL A 1 101 ? 5.387 -7.014 -23.689 1.00 63.34 101 VAL A C 1
ATOM 763 O O . VAL A 1 101 ? 6.085 -6.702 -24.652 1.00 63.34 101 VAL A O 1
ATOM 766 N N . GLN A 1 102 ? 4.057 -6.876 -23.701 1.00 59.38 102 GLN A N 1
ATOM 767 C CA . GLN A 1 102 ? 3.306 -6.325 -24.837 1.00 59.38 102 GLN A CA 1
ATOM 768 C C . GLN A 1 102 ? 3.322 -4.791 -24.898 1.00 59.38 102 GLN A C 1
ATOM 770 O O . GLN A 1 102 ? 3.206 -4.240 -25.990 1.00 59.38 102 GLN A O 1
ATOM 775 N N . ASP A 1 103 ? 3.505 -4.112 -23.763 1.00 56.88 103 ASP A N 1
ATOM 776 C CA . ASP A 1 103 ? 3.622 -2.647 -23.668 1.00 56.88 103 ASP A CA 1
ATOM 777 C C . ASP A 1 103 ? 5.014 -2.098 -24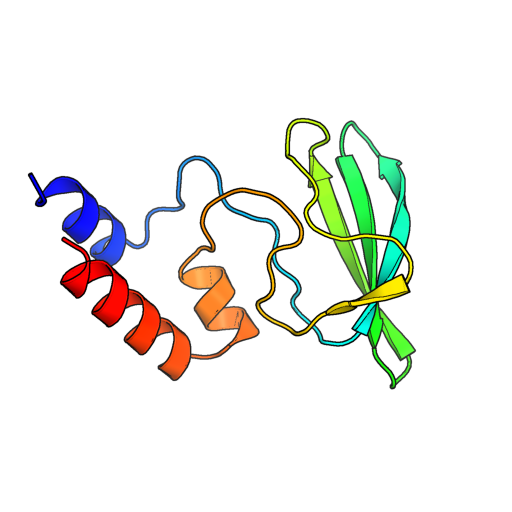.084 1.00 56.88 103 ASP A C 1
ATOM 779 O O . ASP A 1 103 ? 5.313 -0.915 -23.879 1.00 56.88 103 ASP A O 1
ATOM 783 N N . VAL A 1 104 ? 5.881 -2.938 -24.674 1.00 50.03 104 VAL A N 1
ATOM 784 C CA . VAL A 1 104 ? 7.270 -2.619 -25.082 1.00 50.03 104 VAL A CA 1
ATOM 785 C C . VAL A 1 104 ? 7.424 -2.420 -26.587 1.00 50.03 104 VAL A C 1
ATOM 787 O O . VAL A 1 104 ? 6.887 -3.232 -27.368 1.00 50.03 104 VAL A O 1
#